Protein AF-A0A1H4AIK5-F1 (afdb_monomer)

Secondary structure (DSSP, 8-state):
----EESSPPPHHHHHHHHHHHHTS-TTS-TTS---EEEETHHHHHT-SS-HHHHHHHHHHHHHHHHT-EEE---S-TT--PPPEESEEEEEE-SS-TTEEEEEE-HHHHHHHHHHHHHHT-S-GGGG--

pLDDT: mean 78.73, std 14.34, range [37.0, 95.0]

Organism: Selenomonas ruminantium (NCBI:txid971)

Mean predicted aligned error: 7.87 Å

Solvent-accessible surface area (backbone atoms only — not comparable to full-atom values): 7814 Å² total; per-residue (Å²): 131,81,57,82,41,64,81,62,87,68,52,77,66,46,45,51,54,48,36,55,57,56,49,70,59,60,55,85,58,66,72,85,59,91,60,78,44,80,44,62,56,64,57,53,43,78,77,36,101,55,57,62,72,61,49,63,78,42,40,69,62,50,53,55,54,52,45,63,40,38,31,34,71,59,65,94,54,94,87,62,88,69,68,76,40,52,48,37,70,43,66,44,70,39,94,86,42,87,54,28,34,38,40,25,59,17,63,75,52,48,41,50,51,36,51,50,24,59,76,66,69,49,82,54,63,58,81,69,73,119

Structure (mmCIF, N/CA/C/O backbone):
data_AF-A0A1H4AIK5-F1
#
_entry.id   AF-A0A1H4AIK5-F1
#
loop_
_atom_site.group_PDB
_atom_site.id
_atom_site.type_symbol
_atom_site.label_atom_id
_atom_site.label_alt_id
_atom_site.label_comp_id
_atom_site.label_asym_id
_atom_site.label_entity_id
_atom_site.label_seq_id
_atom_site.pdbx_PDB_ins_code
_atom_site.Cartn_x
_atom_site.Cartn_y
_atom_site.Cartn_z
_atom_site.occupancy
_atom_site.B_iso_or_equiv
_atom_site.auth_seq_id
_atom_site.auth_comp_id
_atom_site.auth_asym_id
_atom_site.auth_atom_id
_atom_site.pdbx_PDB_model_num
ATOM 1 N N . MET A 1 1 ? 6.778 -12.955 -18.770 1.00 40.19 1 MET A N 1
ATOM 2 C CA . MET A 1 1 ? 6.195 -12.045 -17.767 1.00 40.19 1 MET A CA 1
ATOM 3 C C . MET A 1 1 ? 6.869 -12.359 -16.449 1.00 40.19 1 MET A C 1
ATOM 5 O O . MET A 1 1 ? 6.807 -13.506 -16.022 1.00 40.19 1 MET A O 1
ATOM 9 N N . GLU A 1 2 ? 7.589 -11.399 -15.875 1.00 50.62 2 GLU A N 1
ATOM 10 C CA . GLU A 1 2 ? 8.157 -11.536 -14.529 1.00 50.62 2 GLU A CA 1
ATOM 11 C C . GLU A 1 2 ? 6.981 -11.524 -13.541 1.00 50.62 2 GLU A C 1
ATOM 13 O O . GLU A 1 2 ? 6.296 -10.511 -13.411 1.00 50.62 2 GLU A O 1
ATOM 18 N N . ASN A 1 3 ? 6.678 -12.657 -12.907 1.00 57.72 3 ASN A N 1
ATOM 19 C CA . ASN A 1 3 ? 5.559 -12.743 -11.968 1.00 57.72 3 ASN A CA 1
ATOM 20 C C . ASN A 1 3 ? 6.028 -12.343 -10.562 1.00 57.72 3 ASN A C 1
ATOM 22 O O . ASN A 1 3 ? 7.020 -12.867 -10.060 1.00 57.72 3 ASN A O 1
ATOM 26 N N . LEU A 1 4 ? 5.296 -11.441 -9.906 1.00 63.44 4 LEU A N 1
ATOM 27 C CA . LEU A 1 4 ? 5.434 -11.174 -8.473 1.00 63.44 4 LEU A CA 1
ATOM 28 C C . LEU A 1 4 ? 4.913 -12.385 -7.686 1.00 63.44 4 LEU A C 1
ATOM 30 O O . LEU A 1 4 ? 3.747 -12.751 -7.830 1.00 63.44 4 LEU A O 1
ATOM 34 N N . GLN A 1 5 ? 5.747 -12.998 -6.842 1.00 69.94 5 GLN A N 1
ATOM 35 C CA . GLN A 1 5 ? 5.315 -14.082 -5.954 1.00 69.94 5 GLN A CA 1
ATOM 36 C C . GLN A 1 5 ? 5.284 -13.597 -4.502 1.00 69.94 5 GLN A C 1
ATOM 38 O O . GLN A 1 5 ? 6.310 -13.198 -3.952 1.00 69.94 5 GLN A O 1
ATOM 43 N N . PHE A 1 6 ? 4.116 -13.640 -3.861 1.00 76.69 6 PHE A N 1
ATOM 44 C CA . PHE A 1 6 ? 4.005 -13.366 -2.427 1.00 76.69 6 PHE A CA 1
ATOM 45 C C . PHE A 1 6 ? 4.594 -14.509 -1.598 1.00 76.69 6 PHE A C 1
ATOM 47 O O . PHE A 1 6 ? 4.390 -15.681 -1.904 1.00 76.69 6 PHE A O 1
ATOM 54 N N . GLU A 1 7 ? 5.282 -14.161 -0.510 1.00 79.25 7 GLU A N 1
ATOM 55 C CA . GLU A 1 7 ? 5.815 -15.133 0.464 1.00 79.25 7 GLU A CA 1
ATOM 56 C C . GLU A 1 7 ? 4.750 -15.625 1.455 1.00 79.25 7 GLU A C 1
ATOM 58 O O . GLU A 1 7 ? 4.989 -16.531 2.250 1.00 79.25 7 GLU A O 1
ATOM 63 N N . GLN A 1 8 ? 3.571 -15.007 1.437 1.00 80.81 8 GLN A N 1
ATOM 64 C CA . GLN A 1 8 ? 2.485 -15.277 2.367 1.00 80.81 8 GLN A CA 1
ATOM 65 C C . GLN A 1 8 ? 1.140 -15.231 1.647 1.00 80.81 8 GLN A C 1
ATOM 67 O O . GLN A 1 8 ? 0.935 -14.422 0.741 1.00 80.81 8 GLN A O 1
ATOM 72 N N . VAL A 1 9 ? 0.206 -16.075 2.086 1.00 82.06 9 VAL A N 1
ATOM 73 C CA . VAL A 1 9 ? -1.199 -15.962 1.689 1.00 82.06 9 VAL A CA 1
ATOM 74 C C . VAL A 1 9 ? -1.803 -14.804 2.472 1.00 82.06 9 VAL A C 1
ATOM 76 O O . VAL A 1 9 ? -1.793 -14.811 3.703 1.00 82.06 9 VAL A O 1
ATOM 79 N N . LEU A 1 10 ? -2.298 -13.799 1.755 1.00 82.31 10 LEU A N 1
ATOM 80 C CA . LEU A 1 10 ? -2.992 -12.668 2.360 1.00 82.31 10 LEU A CA 1
ATOM 81 C C . LEU A 1 10 ? -4.361 -13.126 2.861 1.00 82.31 10 LEU A C 1
ATOM 83 O O . LEU A 1 10 ? -5.097 -13.781 2.121 1.00 82.31 10 LEU A O 1
ATOM 87 N N . ASP A 1 11 ? -4.715 -12.767 4.094 1.00 81.75 11 ASP A N 1
ATOM 88 C CA . ASP A 1 11 ? -6.083 -12.959 4.578 1.00 81.75 11 ASP A CA 1
ATOM 89 C C . ASP A 1 11 ? -7.072 -12.044 3.816 1.00 81.75 11 ASP A C 1
ATOM 91 O O . ASP A 1 11 ? -6.646 -11.077 3.179 1.00 81.75 11 ASP A O 1
ATOM 95 N N . PRO A 1 12 ? -8.393 -12.304 3.855 1.00 82.12 12 PRO A N 1
ATOM 96 C CA . PRO A 1 12 ? -9.357 -11.531 3.069 1.00 82.12 12 PRO A CA 1
ATOM 97 C C . PRO A 1 12 ? -9.353 -10.019 3.345 1.00 82.12 12 PRO A C 1
ATOM 99 O O . PRO A 1 12 ? -9.627 -9.232 2.440 1.00 82.12 12 PRO A O 1
ATOM 102 N N . LEU A 1 13 ? -9.049 -9.589 4.575 1.00 80.50 13 LEU A N 1
ATOM 103 C CA . LEU A 1 13 ? -8.962 -8.164 4.909 1.00 80.50 13 LEU A CA 1
ATOM 104 C C . LEU A 1 13 ? -7.670 -7.560 4.355 1.00 80.50 13 LEU A C 1
ATOM 106 O O . LEU A 1 13 ? -7.703 -6.469 3.788 1.00 80.50 13 LEU A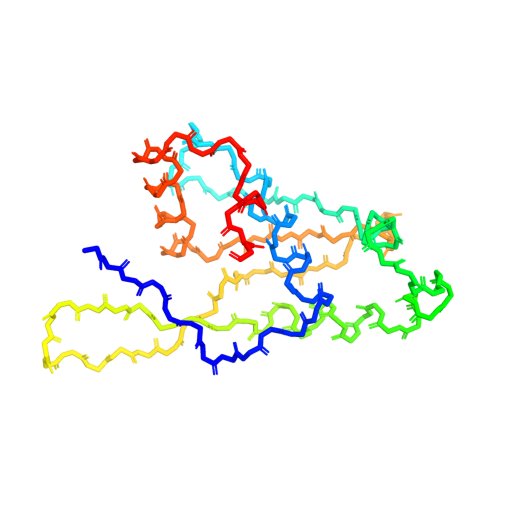 O 1
ATOM 110 N N . GLN A 1 14 ? -6.553 -8.284 4.447 1.00 83.06 14 GLN A N 1
ATOM 111 C CA . GLN A 1 14 ? -5.284 -7.887 3.833 1.00 83.06 14 GLN A CA 1
ATOM 112 C C . GLN A 1 14 ? -5.384 -7.799 2.310 1.00 83.06 14 GLN A C 1
ATOM 114 O O . GLN A 1 14 ? -4.846 -6.861 1.734 1.00 83.06 14 GLN A O 1
ATOM 119 N N . GLN A 1 15 ? -6.085 -8.729 1.655 1.00 82.88 15 GLN A N 1
ATOM 120 C CA . GLN A 1 15 ? -6.317 -8.691 0.207 1.00 82.88 15 GLN A CA 1
ATOM 121 C C . GLN A 1 15 ? -7.085 -7.432 -0.203 1.00 82.88 15 GLN A C 1
ATOM 123 O O . GLN A 1 15 ? -6.694 -6.758 -1.153 1.00 82.88 15 GLN A O 1
ATOM 128 N N . LYS A 1 16 ? -8.135 -7.074 0.547 1.00 84.00 16 LYS A N 1
ATOM 129 C CA . LYS A 1 16 ? -8.921 -5.855 0.299 1.00 84.00 16 LYS A CA 1
ATOM 130 C C . LYS A 1 16 ? -8.091 -4.595 0.506 1.00 84.00 16 LYS A C 1
ATOM 132 O O . LYS A 1 16 ? -8.051 -3.749 -0.379 1.00 84.00 16 LYS A O 1
ATOM 137 N N . LEU A 1 17 ? -7.380 -4.499 1.630 1.00 87.06 17 LEU A N 1
ATOM 138 C CA . LEU A 1 17 ? -6.452 -3.399 1.907 1.00 87.06 17 LEU A CA 1
ATOM 139 C C . LEU A 1 17 ? -5.394 -3.248 0.820 1.00 87.06 17 LEU A C 1
ATOM 141 O O . LEU A 1 17 ? -5.091 -2.139 0.389 1.00 87.06 17 LEU A O 1
ATOM 145 N N . TYR A 1 18 ? -4.852 -4.371 0.365 1.00 87.81 18 TYR A N 1
ATOM 146 C CA . TYR A 1 18 ? -3.858 -4.405 -0.691 1.00 87.81 18 TYR A CA 1
ATOM 147 C C . TYR A 1 18 ? -4.436 -3.922 -2.021 1.00 87.81 18 TYR A C 1
ATOM 149 O O . TYR A 1 18 ? -3.849 -3.044 -2.647 1.00 87.81 18 TYR A O 1
ATOM 157 N N . GLY A 1 19 ? -5.616 -4.409 -2.411 1.00 86.38 19 GLY A N 1
ATOM 158 C CA . GLY A 1 19 ? -6.326 -3.931 -3.598 1.00 86.38 19 GLY A CA 1
ATOM 159 C C . GLY A 1 19 ? -6.616 -2.430 -3.539 1.00 86.38 19 GLY A C 1
ATOM 160 O O . GLY A 1 19 ? -6.320 -1.707 -4.488 1.00 86.38 19 GLY A O 1
ATOM 161 N N . MET A 1 20 ? -7.096 -1.938 -2.393 1.00 87.69 20 MET A N 1
ATOM 162 C CA . MET A 1 20 ? -7.316 -0.509 -2.165 1.00 87.69 20 MET A CA 1
AT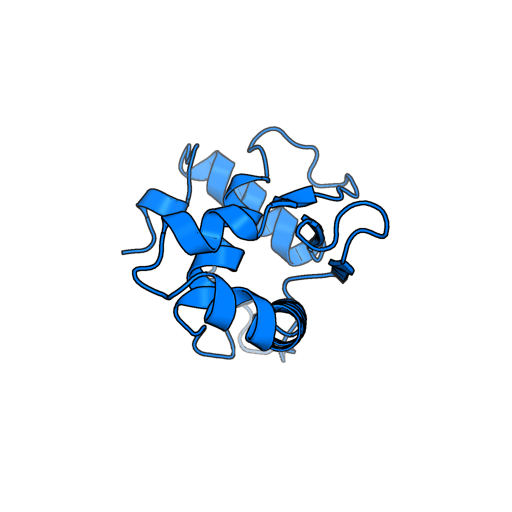OM 163 C C . MET A 1 20 ? -6.018 0.293 -2.295 1.00 87.69 20 MET A C 1
ATOM 165 O O . MET A 1 20 ? -5.994 1.297 -2.999 1.00 87.69 20 MET A O 1
ATOM 169 N N . ALA A 1 21 ? -4.921 -0.167 -1.691 1.00 90.44 21 ALA A N 1
ATOM 170 C CA . ALA A 1 21 ? -3.626 0.494 -1.804 1.00 90.44 21 ALA A CA 1
ATOM 171 C C . ALA A 1 21 ? -3.138 0.552 -3.260 1.00 90.44 21 ALA A C 1
ATOM 173 O O . ALA A 1 21 ? -2.657 1.590 -3.709 1.00 90.44 21 ALA A O 1
ATOM 174 N N . LEU A 1 22 ? -3.278 -0.544 -4.013 1.00 88.56 22 LEU A N 1
ATOM 175 C CA . LEU A 1 22 ? -2.911 -0.580 -5.428 1.00 88.56 22 LEU A CA 1
ATOM 176 C C . LEU A 1 22 ? -3.787 0.340 -6.284 1.00 88.56 22 LEU A C 1
ATOM 178 O O . LEU A 1 22 ? -3.297 0.896 -7.267 1.00 88.56 22 LEU A O 1
ATOM 182 N N . SER A 1 23 ? -5.067 0.503 -5.938 1.00 86.19 23 SER A N 1
ATOM 183 C CA . SER A 1 23 ? -5.982 1.406 -6.649 1.00 86.19 23 SER A CA 1
ATOM 184 C C . SER A 1 23 ? -5.560 2.874 -6.533 1.00 86.19 23 SER A C 1
ATOM 186 O O . SER A 1 23 ? -5.808 3.642 -7.453 1.00 86.19 23 SER A O 1
ATOM 188 N N . CYS A 1 24 ? -4.842 3.245 -5.467 1.00 88.19 24 CYS A N 1
ATOM 189 C CA . CYS A 1 24 ? -4.345 4.607 -5.277 1.00 88.19 24 CYS A CA 1
ATOM 190 C C . CYS A 1 24 ? -3.179 4.987 -6.202 1.00 88.19 24 CYS A C 1
ATOM 192 O O . CYS A 1 24 ? -2.914 6.174 -6.340 1.00 88.19 24 CYS A O 1
ATOM 194 N N . ILE A 1 25 ? -2.474 4.015 -6.795 1.00 89.25 25 ILE A N 1
ATOM 195 C CA . ILE A 1 25 ? -1.355 4.281 -7.711 1.00 89.25 25 ILE A CA 1
ATOM 196 C C . ILE A 1 25 ? -1.919 4.619 -9.091 1.00 89.25 25 ILE A C 1
ATOM 198 O O . ILE A 1 25 ? -2.392 3.724 -9.792 1.00 89.25 25 ILE A O 1
ATOM 202 N N . ASP A 1 26 ? -1.841 5.867 -9.519 1.00 87.94 26 ASP A N 1
ATOM 203 C CA . ASP A 1 26 ? -2.204 6.253 -10.880 1.00 87.94 26 ASP A CA 1
ATOM 204 C C . ASP A 1 26 ? -1.148 5.747 -11.887 1.00 87.94 26 ASP A C 1
ATOM 206 O O . ASP A 1 26 ? 0.054 5.702 -11.604 1.00 87.94 26 ASP A O 1
ATOM 210 N N . LYS A 1 27 ? -1.598 5.280 -13.061 1.00 85.69 27 LYS A N 1
ATOM 211 C CA . LYS A 1 27 ? -0.712 4.680 -14.071 1.00 85.69 27 LYS A CA 1
ATOM 212 C C . LYS A 1 27 ? 0.296 5.687 -14.627 1.00 85.69 27 LYS A C 1
ATOM 214 O O . LYS A 1 27 ? 1.371 5.267 -15.043 1.00 85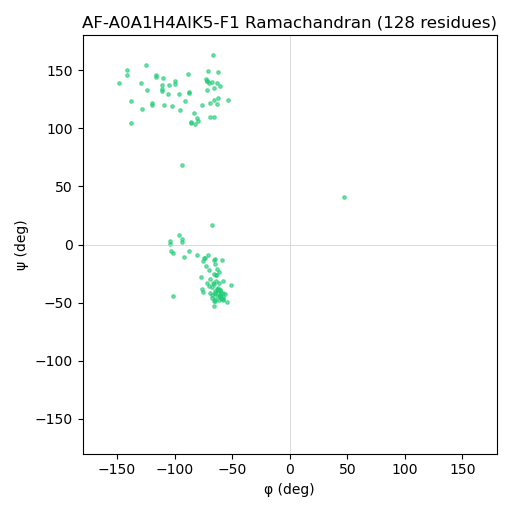.69 27 LYS A O 1
ATOM 219 N N . ASP A 1 28 ? -0.012 6.979 -14.607 1.00 87.81 28 ASP A N 1
ATOM 220 C CA . ASP A 1 28 ? 0.803 8.052 -15.172 1.00 87.81 28 ASP A CA 1
ATOM 221 C C . ASP A 1 28 ? 1.746 8.704 -14.153 1.00 87.81 28 ASP A C 1
ATOM 223 O O . ASP A 1 28 ? 2.508 9.609 -14.503 1.00 87.81 28 ASP A O 1
ATOM 227 N N . GLU A 1 29 ? 1.772 8.217 -12.910 1.00 90.19 29 GLU A N 1
ATOM 228 C CA . GLU A 1 29 ? 2.702 8.724 -11.907 1.00 90.19 29 GLU A CA 1
ATOM 229 C C . GLU A 1 29 ? 4.170 8.502 -12.302 1.00 90.19 29 GLU A C 1
ATOM 231 O O . GLU A 1 29 ? 4.551 7.502 -12.925 1.00 90.19 29 GLU A O 1
ATOM 236 N N . ASP A 1 30 ? 5.028 9.426 -11.864 1.00 90.44 30 ASP A N 1
ATOM 237 C CA . ASP A 1 30 ? 6.473 9.300 -12.020 1.00 90.44 30 ASP A CA 1
ATOM 238 C C . ASP A 1 30 ? 6.977 8.074 -11.227 1.00 90.44 30 ASP A C 1
ATOM 240 O O . ASP A 1 30 ? 6.781 8.011 -10.003 1.00 90.44 30 ASP A O 1
ATOM 244 N N . PRO A 1 31 ? 7.619 7.079 -11.875 1.00 87.12 31 PRO A N 1
ATOM 245 C CA . PRO A 1 31 ? 8.154 5.902 -11.195 1.00 87.12 31 PRO A CA 1
ATOM 246 C C . PRO A 1 31 ? 9.260 6.228 -10.184 1.00 87.12 31 PRO A C 1
ATOM 248 O O . PRO A 1 31 ? 9.480 5.433 -9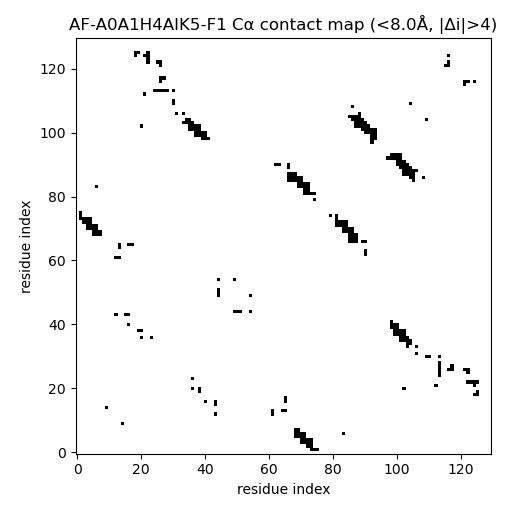.271 1.00 87.12 31 PRO A O 1
ATOM 251 N N . GLU A 1 32 ? 9.923 7.379 -10.310 1.00 88.00 32 GLU A N 1
ATOM 252 C CA . GLU A 1 32 ? 10.999 7.816 -9.416 1.00 88.00 32 GLU A CA 1
ATOM 253 C C . GLU A 1 32 ? 10.497 8.675 -8.242 1.00 88.00 32 GLU A C 1
ATOM 255 O O . GLU A 1 32 ? 11.233 8.908 -7.280 1.00 88.00 32 GLU A O 1
ATOM 260 N N . ALA A 1 33 ? 9.232 9.106 -8.26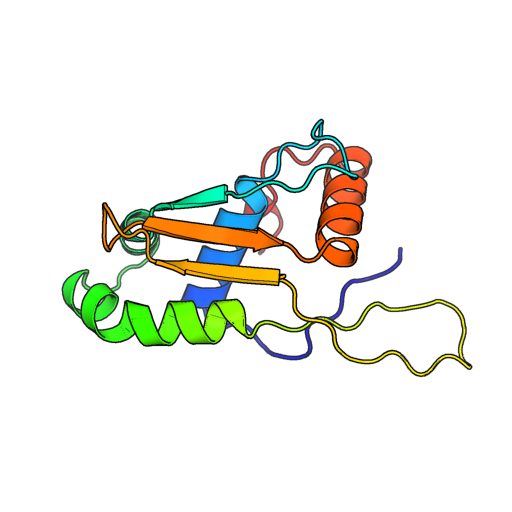8 1.00 89.00 33 ALA A N 1
ATOM 261 C CA . ALA A 1 33 ? 8.644 9.879 -7.182 1.00 89.00 33 ALA A CA 1
ATOM 262 C C . ALA A 1 33 ? 8.425 9.033 -5.917 1.00 89.00 33 ALA A C 1
ATOM 264 O O . ALA A 1 33 ? 7.939 7.898 -5.959 1.00 89.00 33 ALA A O 1
ATOM 265 N N . GLN A 1 34 ? 8.725 9.631 -4.762 1.00 87.94 34 GLN A N 1
ATOM 266 C CA . GLN A 1 34 ? 8.307 9.106 -3.465 1.00 87.94 34 GLN A CA 1
ATOM 267 C C . GLN A 1 34 ? 6.902 9.615 -3.161 1.00 87.94 34 GLN A C 1
ATOM 269 O O . GLN A 1 34 ? 6.718 10.783 -2.824 1.00 87.94 34 GLN A O 1
ATOM 274 N N . VAL A 1 35 ? 5.918 8.730 -3.297 1.00 92.06 35 VAL A N 1
ATOM 275 C CA . VAL A 1 35 ? 4.504 9.059 -3.110 1.00 92.06 35 VAL A CA 1
ATOM 276 C C . VAL A 1 35 ? 3.984 8.384 -1.847 1.00 92.06 35 VAL A C 1
ATOM 278 O O . VAL A 1 35 ? 4.245 7.204 -1.600 1.00 92.06 35 VAL A O 1
ATOM 281 N N . GLU A 1 36 ? 3.266 9.155 -1.038 1.00 94.31 36 GLU A N 1
ATOM 282 C CA . GLU A 1 36 ? 2.519 8.668 0.114 1.00 94.31 36 GLU A CA 1
ATOM 283 C C . GLU A 1 36 ? 1.030 8.666 -0.227 1.00 94.31 36 GLU A C 1
ATOM 285 O O . GLU A 1 36 ? 0.495 9.672 -0.693 1.00 94.31 36 GLU A O 1
ATOM 290 N N . TYR A 1 37 ? 0.365 7.539 0.008 1.00 93.19 37 TYR A N 1
ATOM 291 C CA . TYR A 1 37 ? -1.054 7.364 -0.288 1.00 93.19 37 TYR A CA 1
ATOM 292 C C . TYR A 1 37 ? -1.839 7.257 1.010 1.00 93.19 37 TYR A C 1
ATOM 294 O O . TYR A 1 37 ? -1.424 6.554 1.930 1.00 93.19 37 TYR A O 1
ATOM 302 N N . SER A 1 38 ? -2.986 7.930 1.072 1.00 92.94 38 SER A N 1
ATOM 303 C CA . SER A 1 38 ? -3.924 7.814 2.190 1.00 92.94 38 SER A CA 1
ATOM 304 C C . SER A 1 38 ? -5.015 6.805 1.850 1.00 92.94 38 SER A C 1
ATOM 306 O O . SER A 1 38 ? -5.655 6.914 0.805 1.00 92.94 38 SER A O 1
ATOM 308 N N . ILE A 1 39 ? -5.253 5.849 2.742 1.00 90.81 39 ILE A N 1
ATOM 309 C CA . ILE A 1 39 ? -6.279 4.818 2.589 1.00 90.81 39 ILE A CA 1
ATOM 310 C C . ILE A 1 39 ? -7.269 4.945 3.742 1.00 90.81 39 ILE A C 1
ATOM 312 O O . ILE A 1 39 ? -6.892 4.839 4.910 1.00 90.81 39 ILE A O 1
ATOM 316 N N . ASP A 1 40 ? -8.541 5.143 3.398 1.00 89.31 40 ASP A N 1
ATOM 317 C CA . ASP A 1 40 ? -9.645 5.126 4.357 1.00 89.31 40 ASP A CA 1
ATOM 318 C C . ASP A 1 40 ? -10.091 3.694 4.633 1.00 89.31 40 ASP A C 1
ATOM 320 O O . ASP A 1 40 ? -10.778 3.061 3.830 1.00 89.31 40 ASP A O 1
ATOM 324 N N . ILE A 1 41 ? -9.692 3.188 5.794 1.00 85.62 41 ILE A N 1
ATOM 325 C CA . ILE A 1 41 ? -9.947 1.812 6.211 1.00 85.62 41 ILE A CA 1
ATOM 326 C C . ILE A 1 41 ? -11.406 1.567 6.620 1.00 85.62 41 ILE A C 1
ATOM 328 O O . ILE A 1 41 ? -11.811 0.408 6.694 1.00 85.62 41 ILE A O 1
ATOM 332 N N . ARG A 1 42 ? -12.240 2.608 6.798 1.00 83.50 42 ARG A N 1
ATOM 333 C CA . ARG A 1 42 ? -13.700 2.429 6.974 1.00 83.50 42 ARG A CA 1
ATOM 334 C C . ARG A 1 42 ? -14.326 1.782 5.752 1.00 83.50 42 ARG A C 1
ATOM 336 O O . ARG A 1 42 ? -15.233 0.967 5.890 1.00 83.50 42 ARG A O 1
ATOM 343 N N . ARG A 1 43 ? -13.789 2.076 4.566 1.00 81.56 43 ARG A N 1
ATOM 344 C CA . ARG A 1 43 ? -14.285 1.510 3.307 1.00 81.56 43 ARG A CA 1
ATOM 345 C C . ARG A 1 43 ? -14.157 -0.012 3.273 1.00 81.56 43 ARG A C 1
ATOM 347 O O . ARG A 1 43 ? -14.942 -0.670 2.612 1.00 81.56 43 ARG A O 1
ATOM 354 N N . ILE A 1 44 ? -13.247 -0.611 4.046 1.00 77.56 44 ILE A N 1
ATOM 355 C CA . ILE A 1 44 ? -13.142 -2.077 4.163 1.00 77.56 44 ILE A CA 1
ATOM 356 C C . ILE A 1 44 ? -14.419 -2.678 4.756 1.00 77.56 44 ILE A C 1
ATOM 358 O O . ILE A 1 44 ? -14.838 -3.749 4.314 1.00 77.56 44 ILE A O 1
ATOM 362 N N . ALA A 1 45 ? -15.037 -1.992 5.726 1.00 68.81 45 ALA A N 1
ATOM 363 C CA . ALA A 1 45 ? -16.287 -2.429 6.337 1.00 68.81 45 ALA A CA 1
ATOM 364 C C . ALA A 1 45 ? -17.434 -2.451 5.314 1.00 68.81 45 ALA A C 1
ATOM 366 O O . ALA A 1 45 ? -18.287 -3.324 5.391 1.00 68.81 45 ALA A O 1
ATOM 367 N N . GLU A 1 46 ? -17.413 -1.567 4.312 1.00 68.69 46 GLU A N 1
ATOM 368 C CA . GLU A 1 46 ? -18.385 -1.564 3.207 1.00 68.69 46 GLU A CA 1
ATOM 369 C C . GLU A 1 46 ? -18.248 -2.813 2.324 1.00 68.69 46 GLU A C 1
ATOM 371 O O . GLU A 1 46 ? -19.236 -3.336 1.815 1.00 68.69 46 GLU A O 1
ATOM 376 N N . PHE A 1 47 ? -17.026 -3.332 2.175 1.00 63.34 47 PHE A N 1
ATOM 377 C CA . PHE A 1 47 ? -16.745 -4.524 1.372 1.00 63.34 47 PHE A CA 1
ATOM 378 C C . PHE A 1 47 ? -16.899 -5.832 2.146 1.00 63.34 47 PHE A C 1
ATOM 380 O O . PHE A 1 47 ? -16.692 -6.908 1.580 1.00 63.34 47 PHE A O 1
ATOM 387 N N . SER A 1 48 ? -17.154 -5.791 3.450 1.00 60.97 48 SER A N 1
ATOM 388 C CA . SER A 1 48 ? -17.160 -6.971 4.307 1.00 60.97 48 SER A CA 1
ATOM 389 C C . SER A 1 48 ? -18.493 -7.090 5.032 1.00 60.97 48 SER A C 1
ATOM 391 O O . SER A 1 48 ? -18.908 -6.147 5.685 1.00 60.97 48 SER A O 1
ATOM 393 N N . GLU A 1 49 ? -19.110 -8.272 5.051 1.00 61.50 49 GLU A N 1
ATOM 394 C CA . GLU A 1 49 ? -20.239 -8.573 5.957 1.00 61.50 49 GLU A CA 1
ATOM 395 C C . GLU A 1 49 ? -19.813 -8.609 7.446 1.00 61.50 49 GLU A C 1
ATOM 397 O O . GLU A 1 49 ? -20.487 -9.175 8.306 1.00 61.50 49 GLU A O 1
ATOM 402 N N . VAL A 1 50 ? -18.645 -8.048 7.767 1.00 58.38 50 VAL A N 1
ATOM 403 C CA . VAL A 1 50 ? -18.051 -8.039 9.095 1.00 58.38 50 VAL A CA 1
ATOM 404 C C . VAL A 1 50 ? -18.587 -6.829 9.848 1.00 58.38 50 VAL A C 1
ATOM 406 O O . VAL A 1 50 ? -18.578 -5.704 9.357 1.00 58.38 50 VAL A O 1
ATOM 409 N N . ASN A 1 51 ? -19.037 -7.067 11.078 1.00 62.12 51 ASN A N 1
ATOM 410 C CA . ASN A 1 51 ? -19.476 -6.024 11.996 1.00 62.12 51 ASN A CA 1
ATOM 411 C C . ASN A 1 51 ? -18.382 -4.949 12.159 1.00 62.12 51 ASN A C 1
ATOM 413 O O . ASN A 1 51 ? -17.261 -5.268 12.560 1.00 62.12 51 ASN A O 1
ATOM 417 N N . ALA A 1 52 ? -18.720 -3.682 11.897 1.00 61.84 52 ALA A N 1
ATOM 418 C CA . ALA A 1 52 ? -17.804 -2.542 11.988 1.00 61.84 52 ALA A CA 1
ATOM 419 C C . ALA A 1 52 ? -17.049 -2.462 13.334 1.00 61.84 52 ALA A C 1
ATOM 421 O O . ALA A 1 52 ? -15.859 -2.155 13.357 1.00 61.84 52 ALA A O 1
ATOM 422 N N . GLY A 1 53 ? -17.682 -2.847 14.448 1.00 63.78 53 GLY A N 1
ATOM 423 C CA . GLY A 1 53 ? -17.027 -2.872 15.762 1.00 63.78 53 GLY A CA 1
ATOM 424 C C . GLY A 1 53 ? -15.947 -3.955 15.900 1.00 63.78 53 GLY A C 1
ATOM 425 O O . GLY A 1 53 ? -14.967 -3.772 16.618 1.00 63.78 53 GLY A O 1
ATOM 426 N N . ALA A 1 54 ? -16.076 -5.077 15.185 1.00 64.69 54 ALA A N 1
ATOM 427 C CA . ALA A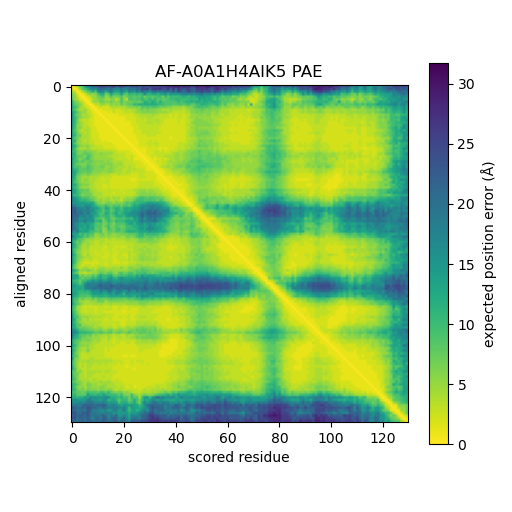 1 54 ? -15.041 -6.114 15.138 1.00 64.69 54 ALA A CA 1
ATOM 428 C C . ALA A 1 54 ? -13.869 -5.718 14.224 1.00 64.69 54 ALA A C 1
ATOM 430 O O . ALA A 1 54 ? -12.735 -6.155 14.444 1.00 64.69 54 ALA A O 1
ATOM 431 N N . VAL A 1 55 ? -14.141 -4.884 13.215 1.00 65.12 55 VAL A N 1
ATOM 432 C CA . VAL A 1 55 ? -13.139 -4.308 12.311 1.00 65.12 55 VAL A CA 1
ATOM 433 C C . VAL A 1 55 ? -12.245 -3.329 13.077 1.00 65.12 55 VAL A C 1
ATOM 435 O O . VAL A 1 55 ? -11.027 -3.466 13.014 1.00 65.12 55 VAL A O 1
ATOM 438 N N . GLU A 1 56 ? -12.819 -2.442 13.894 1.00 66.88 56 GLU A N 1
ATOM 439 C CA . GLU A 1 56 ? -12.074 -1.510 14.759 1.00 66.88 56 GLU A CA 1
ATOM 440 C C . GLU A 1 56 ? -11.133 -2.216 15.744 1.00 66.88 56 GLU A C 1
ATOM 442 O O . GLU A 1 56 ? -9.950 -1.885 15.819 1.00 66.88 56 GLU A O 1
ATOM 447 N N . GLN A 1 57 ? -11.621 -3.240 16.452 1.00 70.88 57 GLN A N 1
ATOM 448 C CA . GLN A 1 57 ? -10.825 -3.958 17.458 1.00 70.88 57 GLN A CA 1
ATOM 449 C C . GLN A 1 57 ? -9.637 -4.731 16.868 1.00 70.88 57 GLN A C 1
ATOM 451 O O . GLN A 1 57 ? -8.654 -4.983 17.564 1.00 70.88 57 GLN A O 1
ATOM 456 N N . ASN A 1 58 ? -9.711 -5.114 15.592 1.00 77.56 58 ASN A N 1
ATOM 457 C CA . ASN A 1 58 ? -8.653 -5.864 14.915 1.00 77.56 58 ASN A CA 1
ATOM 458 C C . ASN A 1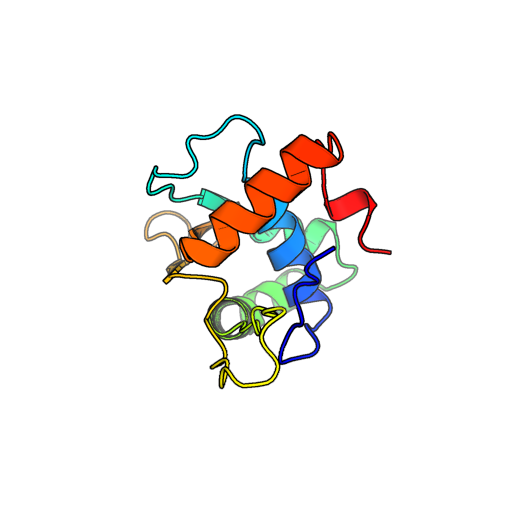 58 ? -7.803 -5.001 13.980 1.00 77.56 58 ASN A C 1
ATOM 460 O O . ASN A 1 58 ? -6.808 -5.490 13.443 1.00 77.56 58 ASN A O 1
ATOM 464 N N . MET A 1 59 ? -8.157 -3.730 13.795 1.00 78.06 59 MET A N 1
ATOM 465 C CA . MET A 1 59 ? -7.583 -2.900 12.747 1.00 78.06 59 MET A CA 1
ATOM 466 C C . MET A 1 59 ? -6.081 -2.692 12.913 1.00 78.06 59 MET A C 1
ATOM 468 O O . MET A 1 59 ? -5.329 -2.846 11.958 1.00 78.06 59 MET A O 1
ATOM 472 N N . GLU A 1 60 ? -5.614 -2.415 14.130 1.00 82.69 60 GLU A N 1
ATOM 473 C CA . GLU A 1 60 ? -4.184 -2.234 14.395 1.00 82.69 60 GLU A CA 1
ATOM 474 C C . GLU A 1 60 ? -3.380 -3.493 14.039 1.00 82.69 60 GLU A C 1
ATOM 476 O O . GLU A 1 60 ? -2.330 -3.423 13.397 1.00 82.69 60 GLU A O 1
ATOM 481 N N . LYS A 1 61 ? -3.913 -4.672 14.384 1.00 85.06 61 LYS A N 1
ATOM 482 C CA . LYS A 1 61 ? -3.302 -5.961 14.048 1.00 85.06 61 LYS A CA 1
ATOM 483 C C . LYS A 1 61 ? -3.282 -6.191 12.538 1.00 85.06 61 LYS A C 1
ATOM 485 O O . LYS A 1 61 ? -2.266 -6.650 12.016 1.00 85.06 6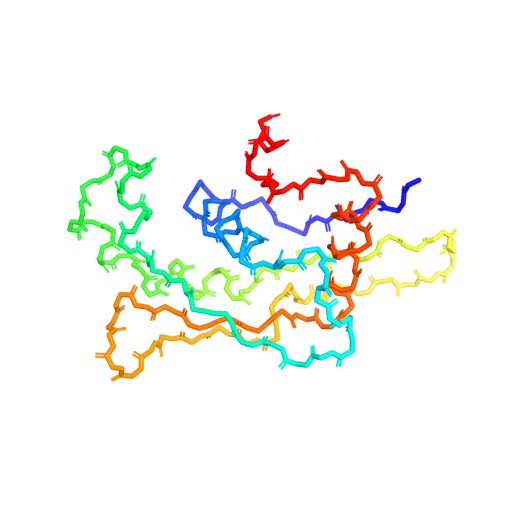1 LYS A O 1
ATOM 490 N N . VAL A 1 62 ? -4.376 -5.869 11.849 1.00 83.44 62 VAL A N 1
ATOM 491 C CA . VAL A 1 62 ? -4.495 -6.009 10.392 1.00 83.44 62 VAL A CA 1
ATOM 492 C C . VAL A 1 62 ? -3.530 -5.062 9.680 1.00 83.44 62 VAL A C 1
ATOM 494 O O . VAL A 1 62 ? -2.762 -5.520 8.842 1.00 83.44 62 VAL A O 1
ATOM 497 N N . VAL A 1 63 ? -3.483 -3.782 10.053 1.00 86.44 63 VAL A N 1
ATOM 498 C CA . VAL A 1 63 ? -2.572 -2.780 9.468 1.00 86.44 63 VAL A CA 1
ATOM 499 C C . VAL A 1 63 ? -1.109 -3.147 9.723 1.00 86.44 63 VAL A C 1
ATOM 501 O O . VAL A 1 63 ? -0.268 -3.047 8.829 1.00 86.44 63 VAL A O 1
ATOM 504 N N . LYS A 1 64 ? -0.790 -3.665 10.913 1.00 87.94 64 LYS A N 1
ATOM 505 C CA . LYS A 1 64 ? 0.552 -4.175 11.211 1.00 87.94 64 LYS A CA 1
ATOM 506 C C . LYS A 1 64 ? 0.909 -5.391 10.355 1.00 87.94 64 LYS A C 1
ATOM 508 O O . LYS A 1 64 ? 2.039 -5.491 9.883 1.00 87.94 64 LYS A O 1
ATOM 513 N N . ALA A 1 65 ? -0.015 -6.328 10.152 1.00 87.19 65 ALA A N 1
ATOM 514 C CA . ALA A 1 65 ? 0.216 -7.483 9.285 1.00 87.19 65 ALA A CA 1
ATOM 515 C C . ALA A 1 65 ? 0.338 -7.069 7.806 1.00 87.19 65 ALA A C 1
ATOM 517 O O . ALA A 1 65 ? 1.203 -7.574 7.093 1.00 87.19 65 ALA A O 1
ATOM 518 N N . PHE A 1 66 ? -0.449 -6.079 7.391 1.00 88.50 66 PHE A N 1
ATOM 519 C CA . PHE A 1 66 ? -0.419 -5.462 6.072 1.00 88.50 66 PHE A CA 1
ATOM 520 C C . PHE A 1 66 ? 0.935 -4.805 5.760 1.00 88.50 66 PHE A C 1
ATOM 522 O O . PHE A 1 66 ? 1.522 -5.063 4.711 1.00 88.50 66 PHE A O 1
ATOM 529 N N . GLY A 1 67 ? 1.514 -4.059 6.706 1.00 89.44 67 GLY A N 1
ATOM 530 C CA . GLY A 1 67 ? 2.868 -3.510 6.561 1.00 89.44 67 GLY A CA 1
ATOM 531 C C . GLY A 1 67 ? 3.979 -4.567 6.492 1.00 89.44 67 GLY A C 1
ATOM 532 O O . GLY A 1 67 ? 5.079 -4.273 6.034 1.00 89.44 67 GLY A O 1
ATOM 533 N N . ASN A 1 68 ? 3.701 -5.808 6.904 1.00 91.12 68 ASN A N 1
ATOM 534 C CA . ASN A 1 68 ? 4.656 -6.916 6.864 1.00 91.12 68 ASN A CA 1
ATOM 535 C C . ASN A 1 68 ? 4.557 -7.774 5.596 1.00 91.12 68 ASN A C 1
ATOM 537 O O . ASN A 1 68 ? 5.258 -8.782 5.505 1.00 91.12 68 ASN A O 1
ATOM 541 N N . ILE A 1 69 ? 3.721 -7.397 4.622 1.00 89.62 69 ILE A N 1
ATOM 542 C CA . ILE A 1 69 ? 3.599 -8.141 3.366 1.00 89.62 69 ILE A CA 1
ATOM 543 C C . ILE A 1 69 ? 4.932 -8.124 2.619 1.00 89.62 69 ILE A C 1
ATOM 545 O O . ILE A 1 69 ? 5.497 -7.064 2.338 1.00 89.62 69 ILE A O 1
ATOM 549 N N . LYS A 1 70 ? 5.415 -9.321 2.276 1.00 89.62 70 LYS A N 1
ATOM 550 C CA . LYS A 1 70 ? 6.632 -9.531 1.493 1.00 89.62 70 LYS A CA 1
ATOM 551 C C . LYS A 1 70 ? 6.329 -10.189 0.160 1.00 89.62 70 LYS A C 1
ATOM 553 O O . LYS A 1 70 ? 5.474 -11.070 0.060 1.00 89.62 70 LYS A O 1
ATOM 558 N N . PHE A 1 71 ? 7.105 -9.802 -0.838 1.00 84.06 71 PHE A N 1
ATOM 559 C CA . PHE A 1 71 ? 7.142 -10.442 -2.140 1.00 84.06 71 PHE A CA 1
ATOM 560 C C . PHE A 1 71 ? 8.572 -10.864 -2.468 1.00 84.06 71 PHE A C 1
ATOM 562 O O . PHE A 1 71 ? 9.546 -10.276 -1.987 1.00 84.06 71 PHE A O 1
ATOM 569 N N . ARG A 1 72 ? 8.699 -11.884 -3.308 1.00 82.31 72 ARG A N 1
ATOM 570 C CA . ARG A 1 72 ? 9.956 -12.266 -3.931 1.00 82.31 72 ARG A CA 1
ATOM 571 C C . ARG A 1 72 ? 9.954 -11.752 -5.367 1.00 82.31 72 ARG A C 1
ATOM 573 O O . ARG A 1 72 ? 9.081 -12.151 -6.141 1.00 82.31 72 ARG A O 1
ATOM 580 N N . PRO A 1 73 ? 10.899 -10.876 -5.746 1.00 73.44 73 PRO A N 1
ATOM 581 C CA . PRO A 1 73 ? 11.099 -10.569 -7.151 1.00 73.44 73 PRO A CA 1
ATOM 582 C C . PRO A 1 73 ? 11.613 -11.833 -7.848 1.00 73.44 73 PRO A C 1
ATOM 584 O O . PRO A 1 73 ? 12.616 -12.404 -7.421 1.00 73.44 73 PRO A O 1
ATOM 587 N N . VAL A 1 74 ? 10.932 -12.283 -8.899 1.00 66.88 74 VAL A N 1
ATOM 588 C CA . VAL A 1 74 ? 11.424 -13.372 -9.751 1.00 66.88 74 VAL A CA 1
ATOM 589 C C . VAL A 1 74 ? 12.387 -12.758 -10.764 1.00 66.88 74 VAL A C 1
ATOM 591 O O . VAL A 1 74 ? 11.970 -11.949 -11.586 1.00 66.88 74 VAL A O 1
ATOM 594 N N . MET A 1 75 ? 13.677 -13.093 -10.670 1.00 65.25 75 MET A N 1
ATOM 595 C CA . MET A 1 75 ? 14.681 -12.732 -11.678 1.00 65.25 75 MET A CA 1
ATOM 596 C C . MET A 1 75 ? 14.943 -13.936 -12.590 1.00 65.25 75 MET A C 1
ATOM 598 O O . MET A 1 75 ? 15.041 -15.059 -12.100 1.00 65.25 75 MET A O 1
ATOM 602 N N . ASP A 1 76 ? 15.106 -13.701 -13.895 1.00 59.59 76 ASP A N 1
ATOM 603 C CA . ASP A 1 76 ? 15.379 -14.750 -14.898 1.00 59.59 76 ASP A CA 1
ATOM 604 C C . ASP A 1 76 ? 16.749 -15.446 -14.719 1.00 59.59 76 ASP A C 1
ATOM 606 O O . ASP A 1 76 ? 17.001 -16.510 -15.290 1.00 59.59 76 ASP A O 1
ATOM 610 N N . ASP A 1 77 ? 17.637 -14.878 -13.897 1.00 65.12 77 ASP A N 1
ATOM 611 C CA . ASP A 1 77 ? 18.950 -15.445 -13.585 1.00 65.12 77 ASP A CA 1
ATOM 612 C C . ASP A 1 77 ? 18.835 -16.565 -12.539 1.00 65.12 77 ASP A C 1
ATOM 614 O O . ASP A 1 77 ? 18.690 -16.308 -11.341 1.00 65.12 77 ASP A O 1
ATOM 618 N N . LYS A 1 78 ? 18.981 -17.818 -12.987 1.00 58.09 78 LYS A N 1
ATOM 619 C CA . LYS A 1 78 ? 18.944 -19.029 -12.139 1.00 58.09 78 LYS A CA 1
ATOM 620 C C . LYS A 1 78 ? 19.997 -19.058 -11.020 1.00 58.09 78 LYS A C 1
ATOM 622 O O . LYS A 1 78 ? 19.857 -19.853 -10.095 1.00 58.09 78 LYS A O 1
ATOM 627 N N . ASP A 1 79 ? 20.996 -18.177 -11.075 1.00 59.28 79 ASP A N 1
ATOM 628 C CA . ASP A 1 79 ? 22.111 -18.112 -10.124 1.00 59.28 79 ASP A CA 1
ATOM 629 C C . ASP A 1 79 ? 22.007 -16.961 -9.103 1.00 59.28 79 ASP A C 1
ATOM 631 O O . ASP A 1 79 ? 22.880 -16.810 -8.244 1.00 59.28 79 ASP A O 1
ATOM 635 N N . LYS A 1 80 ? 20.947 -16.137 -9.143 1.00 64.06 80 LYS A N 1
ATOM 636 C CA . LYS A 1 80 ? 20.760 -15.045 -8.173 1.00 64.06 80 LYS A CA 1
ATOM 637 C C . LYS A 1 80 ? 19.855 -15.472 -7.021 1.00 64.06 80 LYS A C 1
ATOM 639 O O . LYS A 1 80 ? 18.662 -15.705 -7.191 1.00 64.06 80 LYS A O 1
ATOM 644 N N . ILE A 1 81 ? 20.415 -15.500 -5.810 1.00 61.03 81 ILE A N 1
ATOM 645 C CA . ILE A 1 81 ? 19.629 -15.615 -4.577 1.00 61.03 81 ILE A CA 1
ATOM 646 C C . ILE A 1 81 ? 18.796 -14.339 -4.427 1.00 61.03 81 ILE A C 1
ATOM 648 O O . ILE A 1 81 ? 19.325 -13.262 -4.152 1.00 61.03 81 ILE A O 1
ATOM 652 N N . THR A 1 82 ? 17.483 -14.457 -4.599 1.00 69.62 82 THR A N 1
ATOM 653 C CA . THR A 1 82 ? 16.537 -13.363 -4.362 1.00 69.62 82 THR A CA 1
ATOM 654 C C . THR A 1 82 ? 16.050 -13.418 -2.918 1.00 69.62 82 THR A C 1
ATOM 656 O O . THR A 1 82 ? 15.499 -14.434 -2.483 1.00 69.62 82 THR A O 1
ATOM 659 N N . PHE A 1 83 ? 16.226 -12.325 -2.179 1.00 77.06 83 PHE A N 1
ATOM 660 C CA . PHE A 1 83 ? 15.685 -12.186 -0.830 1.00 77.06 83 PHE A CA 1
ATOM 661 C C . PHE A 1 83 ? 14.268 -11.609 -0.877 1.00 77.06 83 PHE A C 1
ATOM 663 O O . PHE A 1 83 ? 13.975 -10.796 -1.757 1.00 77.06 83 PHE A O 1
ATOM 670 N N . PRO A 1 84 ? 13.389 -12.002 0.057 1.00 82.00 84 PRO A N 1
ATOM 671 C CA . PRO A 1 84 ? 12.064 -11.416 0.149 1.00 82.00 84 PRO A CA 1
ATOM 672 C C . PRO A 1 84 ? 12.163 -9.938 0.538 1.00 82.00 84 PRO A C 1
ATOM 674 O O . PRO A 1 84 ? 12.894 -9.570 1.461 1.00 82.00 84 PRO A O 1
ATOM 677 N N . VAL A 1 85 ? 11.404 -9.099 -0.160 1.00 87.06 85 VAL A N 1
ATOM 678 C CA . VAL A 1 85 ? 11.364 -7.645 0.025 1.00 87.06 85 VAL A CA 1
ATOM 679 C C . VAL A 1 85 ? 9.969 -7.251 0.491 1.00 87.06 85 VAL A C 1
ATOM 681 O O . VAL A 1 85 ? 8.977 -7.846 0.074 1.00 87.06 85 VAL A O 1
ATOM 684 N N . TYR A 1 86 ? 9.873 -6.258 1.370 1.00 91.06 86 TYR A N 1
ATOM 685 C CA . TYR A 1 86 ? 8.578 -5.720 1.777 1.00 91.06 86 TYR A CA 1
ATOM 686 C C . TYR A 1 86 ? 7.899 -4.995 0.611 1.00 91.06 86 TYR A C 1
ATOM 688 O O . TYR A 1 86 ? 8.549 -4.265 -0.137 1.00 91.06 86 TYR A O 1
ATOM 696 N N . VAL A 1 87 ? 6.585 -5.172 0.484 1.00 91.31 87 VAL A N 1
ATOM 697 C CA . VAL A 1 87 ? 5.745 -4.426 -0.467 1.00 91.31 87 VAL A CA 1
ATOM 698 C C . VAL A 1 87 ? 5.716 -2.944 -0.111 1.00 91.31 87 VAL A C 1
ATOM 700 O O . VAL A 1 87 ? 5.786 -2.089 -0.992 1.00 91.31 87 VAL A O 1
ATOM 703 N N . PHE A 1 88 ? 5.652 -2.641 1.184 1.00 93.56 88 PHE A N 1
ATOM 704 C CA . PHE A 1 88 ? 5.618 -1.284 1.707 1.00 93.56 88 PHE A CA 1
ATOM 705 C C . PHE A 1 88 ? 6.969 -0.915 2.311 1.00 93.56 88 PHE A C 1
ATOM 707 O O . PHE A 1 88 ? 7.592 -1.705 3.017 1.00 93.56 88 PHE A O 1
ATOM 714 N N . GLN A 1 89 ? 7.420 0.301 2.029 1.00 93.62 89 GLN A N 1
ATOM 715 C CA . GLN A 1 89 ? 8.505 0.940 2.759 1.00 93.62 89 GLN A CA 1
ATOM 716 C C . GLN A 1 89 ? 8.012 1.451 4.118 1.00 93.62 89 GLN A C 1
ATOM 718 O O . GLN A 1 89 ? 8.743 1.371 5.101 1.00 93.62 89 GLN A O 1
ATOM 723 N N . GLU A 1 90 ? 6.788 1.979 4.169 1.00 94.06 90 GLU A N 1
ATOM 724 C CA . GLU A 1 90 ? 6.192 2.549 5.376 1.00 94.06 90 GLU A CA 1
ATOM 725 C C . GLU A 1 90 ? 4.675 2.336 5.370 1.00 94.06 90 GLU A C 1
ATOM 727 O O . GLU A 1 90 ? 4.029 2.477 4.331 1.00 94.06 90 GLU A O 1
ATOM 732 N N . VAL A 1 91 ? 4.120 1.992 6.533 1.00 93.75 91 VAL A N 1
ATOM 733 C CA . VAL A 1 91 ? 2.678 1.954 6.802 1.00 93.75 91 VAL A CA 1
ATOM 734 C C . VAL A 1 91 ? 2.464 2.546 8.189 1.00 93.75 91 VAL A C 1
ATOM 736 O O . VAL A 1 91 ? 3.048 2.057 9.159 1.00 93.75 91 VAL A O 1
ATOM 739 N N . ALA A 1 92 ? 1.641 3.583 8.291 1.00 92.19 92 ALA A N 1
ATOM 740 C CA . ALA A 1 92 ? 1.364 4.260 9.551 1.00 92.19 92 ALA A CA 1
ATOM 741 C C . ALA A 1 92 ? -0.109 4.657 9.647 1.00 92.19 92 ALA A C 1
ATOM 743 O O . ALA A 1 92 ? -0.755 4.938 8.643 1.00 92.19 92 ALA A O 1
ATOM 744 N N . PHE A 1 93 ? -0.645 4.713 10.864 1.00 90.31 93 PHE A N 1
ATOM 745 C CA . PHE A 1 93 ? -1.920 5.385 11.094 1.00 90.31 93 PHE A CA 1
ATOM 746 C C . PHE A 1 93 ? -1.734 6.900 11.001 1.00 90.31 93 PHE A C 1
ATOM 748 O O . PHE A 1 93 ? -0.732 7.450 11.470 1.00 90.31 93 PHE A O 1
ATOM 755 N N . SER A 1 94 ? -2.721 7.581 10.429 1.00 88.44 94 SER A N 1
ATOM 756 C CA . SER A 1 94 ? -2.784 9.035 10.449 1.00 88.44 94 SER A CA 1
ATOM 757 C C . SER A 1 94 ? -2.919 9.530 11.888 1.00 88.44 94 SER A C 1
ATOM 759 O O . SER A 1 94 ? -3.665 8.988 12.701 1.00 88.44 94 SER A O 1
ATOM 761 N N . LYS A 1 95 ? -2.200 10.611 12.202 1.00 83.94 95 LYS A N 1
ATOM 762 C CA . LYS A 1 95 ? -2.297 11.289 13.505 1.00 83.94 95 LYS A CA 1
ATOM 763 C C . LYS A 1 95 ? -3.579 12.117 13.649 1.00 83.94 95 LYS A C 1
ATOM 765 O O . LYS A 1 95 ? -3.851 12.605 14.740 1.00 83.94 95 LYS A O 1
ATOM 770 N N . ILE A 1 96 ? -4.308 12.326 12.550 1.00 87.50 96 ILE A N 1
ATOM 771 C CA . ILE A 1 96 ? -5.490 13.194 12.481 1.00 87.50 96 ILE A CA 1
ATOM 772 C C . ILE A 1 96 ? -6.776 12.362 12.517 1.00 87.50 96 ILE A C 1
ATOM 774 O O . ILE A 1 96 ? -7.702 12.714 13.240 1.00 87.50 96 ILE A O 1
ATOM 778 N N . ASP A 1 97 ? -6.824 11.262 11.762 1.00 87.00 97 ASP A N 1
ATOM 779 C CA . ASP A 1 97 ? -7.976 10.358 11.698 1.00 87.00 97 ASP A CA 1
ATOM 780 C C . ASP A 1 97 ? -7.496 8.913 11.941 1.00 87.00 97 ASP A C 1
ATOM 782 O O . ASP A 1 97 ? -6.726 8.398 11.128 1.00 87.00 97 ASP A O 1
ATOM 786 N N . PRO A 1 98 ? -7.929 8.234 13.023 1.00 83.38 98 PRO A N 1
ATOM 787 C CA . PRO A 1 98 ? -7.525 6.852 13.303 1.00 83.38 98 PRO A CA 1
ATOM 788 C C . PRO A 1 98 ? -8.027 5.848 12.252 1.00 83.38 98 PRO A C 1
ATOM 790 O O . PRO A 1 98 ? -7.561 4.711 12.221 1.00 83.38 98 PRO A O 1
ATOM 793 N N . TYR A 1 99 ? -8.949 6.264 11.381 1.00 86.50 99 TYR A N 1
ATOM 794 C CA . TYR A 1 99 ? -9.462 5.486 10.259 1.00 86.50 99 TYR A CA 1
ATOM 795 C C . TYR A 1 99 ? -8.760 5.781 8.929 1.00 86.50 99 TYR A C 1
ATOM 797 O O . TYR A 1 99 ? -9.192 5.310 7.876 1.00 86.50 99 TYR A O 1
ATOM 805 N N . LEU A 1 100 ? -7.680 6.557 8.951 1.00 91.00 100 LEU A N 1
ATOM 806 C CA . LEU A 1 100 ? -6.803 6.730 7.804 1.00 91.00 100 LEU A CA 1
ATOM 807 C C . LEU A 1 100 ? -5.464 6.069 8.098 1.00 91.00 100 LEU A C 1
ATOM 809 O O . LEU A 1 100 ? -4.858 6.305 9.142 1.00 91.00 100 LEU A O 1
ATOM 813 N N . ILE A 1 101 ? -4.977 5.282 7.146 1.00 92.69 101 ILE A N 1
ATOM 814 C CA . ILE A 1 101 ? -3.579 4.852 7.120 1.00 92.69 101 ILE A CA 1
ATOM 815 C C . ILE A 1 101 ? -2.864 5.543 5.968 1.00 92.69 101 ILE A C 1
ATOM 817 O O . ILE A 1 101 ? -3.441 5.739 4.900 1.00 92.69 101 ILE A O 1
ATOM 821 N N . THR A 1 102 ? -1.606 5.900 6.179 1.00 94.00 102 THR A N 1
ATOM 822 C CA . THR A 1 102 ? -0.703 6.317 5.116 1.00 94.00 102 THR A CA 1
ATOM 823 C C . THR A 1 102 ? 0.196 5.152 4.737 1.00 94.00 102 THR A C 1
ATOM 825 O O . THR A 1 102 ? 0.663 4.395 5.595 1.00 94.00 102 THR A O 1
ATOM 828 N N . VAL A 1 103 ? 0.415 4.976 3.437 1.00 94.88 103 VAL A N 1
ATOM 829 C CA . VAL A 1 103 ? 1.287 3.930 2.902 1.00 94.88 103 VAL A CA 1
ATOM 830 C C . VAL A 1 103 ? 2.290 4.527 1.930 1.00 94.88 103 VAL A C 1
ATOM 832 O O . VAL A 1 103 ? 1.950 5.355 1.085 1.00 94.88 103 VAL A O 1
ATOM 835 N N . ARG A 1 104 ? 3.532 4.059 2.016 1.00 95.00 104 ARG A N 1
ATOM 836 C CA . ARG A 1 104 ? 4.567 4.287 1.010 1.00 95.00 104 ARG A CA 1
ATOM 837 C C . ARG A 1 104 ? 5.012 2.936 0.489 1.00 95.00 104 ARG A C 1
ATOM 839 O O . ARG A 1 104 ? 5.490 2.100 1.256 1.00 95.00 104 ARG A O 1
ATOM 846 N N . PHE A 1 105 ? 4.854 2.707 -0.807 1.00 92.81 105 PHE A N 1
ATOM 847 C CA . PHE A 1 105 ? 5.303 1.466 -1.430 1.00 92.81 105 PHE A CA 1
ATOM 848 C C . PHE A 1 105 ? 6.827 1.404 -1.492 1.00 92.81 105 PHE A C 1
ATOM 850 O O . PHE A 1 105 ? 7.507 2.418 -1.640 1.00 92.81 105 PHE A O 1
ATOM 857 N N . ASN A 1 106 ? 7.369 0.192 -1.418 1.00 92.31 106 ASN A N 1
ATOM 858 C CA . ASN A 1 106 ? 8.756 -0.043 -1.770 1.00 92.31 106 ASN A CA 1
ATOM 859 C C . ASN A 1 106 ? 8.980 0.347 -3.238 1.00 92.31 106 ASN A C 1
ATOM 861 O O . ASN A 1 106 ? 8.177 0.011 -4.109 1.00 92.31 106 ASN A O 1
ATOM 865 N N . TYR A 1 107 ? 10.088 1.031 -3.512 1.00 89.81 107 TYR A N 1
ATOM 866 C CA . TYR A 1 107 ? 10.404 1.545 -4.844 1.00 89.81 107 TYR A CA 1
ATOM 867 C C . TYR A 1 107 ? 10.372 0.465 -5.939 1.00 89.81 107 TYR A C 1
ATOM 869 O O . TYR A 1 107 ? 9.708 0.638 -6.962 1.00 89.81 107 TYR A O 1
ATOM 877 N N . ALA A 1 108 ? 11.045 -0.672 -5.716 1.00 85.75 108 ALA A N 1
ATOM 878 C CA . ALA A 1 108 ? 11.125 -1.743 -6.709 1.00 85.75 108 ALA A CA 1
ATOM 879 C C . ALA A 1 108 ? 9.740 -2.333 -7.000 1.00 85.75 108 ALA A C 1
ATOM 881 O O . ALA A 1 108 ? 9.401 -2.605 -8.150 1.00 85.75 108 ALA A O 1
ATOM 882 N N . PHE A 1 109 ? 8.929 -2.463 -5.952 1.00 87.81 109 PHE A N 1
ATOM 883 C CA . PHE A 1 109 ? 7.560 -2.935 -6.051 1.00 87.81 109 PHE A CA 1
ATOM 884 C C . PHE A 1 109 ? 6.670 -1.956 -6.837 1.00 87.81 109 PHE A C 1
ATOM 886 O O . PHE A 1 109 ? 6.051 -2.341 -7.828 1.00 87.81 109 PHE A O 1
ATOM 893 N N . ARG A 1 110 ? 6.655 -0.670 -6.456 1.00 89.25 110 ARG A N 1
ATOM 894 C CA . ARG A 1 110 ? 5.840 0.366 -7.116 1.00 89.25 110 ARG A CA 1
ATOM 895 C C . ARG A 1 110 ? 6.162 0.481 -8.602 1.00 89.25 110 ARG A C 1
ATOM 897 O O . ARG A 1 110 ? 5.253 0.572 -9.421 1.00 89.25 110 ARG A O 1
ATOM 904 N N . LYS A 1 111 ? 7.446 0.424 -8.963 1.00 87.56 111 LYS A N 1
ATOM 905 C CA . LYS A 1 111 ? 7.894 0.480 -10.360 1.00 87.56 111 LYS A CA 1
ATOM 906 C C . LYS A 1 111 ? 7.341 -0.677 -11.195 1.00 87.56 111 LYS A C 1
ATOM 908 O O . LYS A 1 111 ? 6.946 -0.462 -12.339 1.00 87.56 111 LYS A O 1
ATOM 913 N N . GLN A 1 112 ? 7.271 -1.882 -10.626 1.00 83.31 112 GLN A N 1
ATOM 914 C CA . GLN A 1 112 ? 6.649 -3.028 -11.293 1.00 83.31 112 GLN A CA 1
ATOM 915 C C . GLN A 1 112 ? 5.137 -2.846 -11.443 1.00 83.31 112 GLN A C 1
ATOM 917 O O . GLN A 1 112 ? 4.617 -3.066 -12.534 1.00 83.31 112 GLN A O 1
ATOM 922 N N . VAL A 1 113 ? 4.444 -2.366 -10.405 1.00 86.31 113 VAL A N 1
ATOM 923 C CA . VAL A 1 113 ? 3.002 -2.076 -10.484 1.00 86.31 113 VAL A CA 1
ATOM 924 C C . VAL A 1 113 ? 2.697 -1.030 -11.557 1.00 86.31 113 VAL A C 1
ATOM 926 O O . VAL A 1 113 ? 1.806 -1.248 -12.371 1.00 86.31 113 VAL A O 1
ATOM 929 N N . LEU A 1 114 ? 3.453 0.070 -11.616 1.00 88.75 114 LEU A N 1
ATOM 930 C CA . LEU A 1 114 ? 3.294 1.097 -12.653 1.00 88.75 114 LEU A CA 1
ATOM 931 C C . LEU A 1 114 ? 3.519 0.532 -14.057 1.00 88.75 114 LEU A C 1
ATOM 933 O O . LEU A 1 114 ? 2.738 0.811 -14.965 1.00 88.75 114 LEU A O 1
ATOM 937 N N . LYS A 1 115 ? 4.557 -0.297 -14.236 1.00 85.56 115 LYS A N 1
ATOM 938 C CA . LYS A 1 115 ? 4.808 -0.988 -15.508 1.00 85.56 115 LYS A CA 1
ATOM 939 C C . LYS A 1 115 ? 3.610 -1.857 -15.902 1.00 85.56 115 LYS A C 1
ATOM 941 O O . LYS A 1 115 ? 3.149 -1.743 -17.031 1.00 85.56 115 LYS A O 1
ATOM 946 N N . MET A 1 116 ? 3.076 -2.653 -14.972 1.00 82.69 116 MET A N 1
ATOM 947 C CA . MET A 1 116 ? 1.888 -3.481 -15.209 1.00 82.69 116 MET A CA 1
ATOM 948 C C . MET A 1 116 ? 0.660 -2.630 -15.559 1.00 82.69 116 MET A C 1
ATOM 950 O O . MET A 1 116 ? 0.000 -2.905 -16.554 1.00 82.69 116 MET A O 1
ATOM 954 N N . LYS A 1 117 ? 0.365 -1.569 -14.798 1.00 84.94 117 LYS A N 1
ATOM 955 C CA . LYS A 1 117 ? -0.791 -0.701 -15.075 1.00 84.94 117 LYS A CA 1
ATOM 956 C C . LYS A 1 117 ? -0.712 -0.041 -16.453 1.00 84.94 117 LYS A C 1
ATOM 958 O O . LYS A 1 117 ? -1.730 0.030 -17.132 1.00 84.94 117 LYS A O 1
ATOM 963 N N . LYS A 1 118 ? 0.482 0.383 -16.886 1.00 84.62 118 LYS A N 1
ATOM 964 C CA . LYS A 1 118 ? 0.706 0.925 -18.237 1.00 84.62 118 LYS A CA 1
ATOM 965 C C . LYS A 1 118 ? 0.580 -0.137 -19.330 1.00 84.62 118 LYS A C 1
ATOM 967 O O . LYS A 1 118 ? 0.027 0.149 -20.383 1.00 84.62 118 LYS A O 1
ATOM 972 N N . GLU A 1 119 ? 1.109 -1.338 -19.102 1.00 81.50 119 GLU A N 1
ATOM 973 C CA . GLU A 1 119 ? 1.126 -2.420 -20.098 1.00 81.50 119 GLU A CA 1
ATOM 974 C C . GLU A 1 119 ? -0.268 -3.005 -20.357 1.00 81.50 119 GLU A C 1
ATOM 976 O O . GLU A 1 119 ? -0.591 -3.335 -21.495 1.00 81.50 119 GLU A O 1
ATOM 981 N N . TYR A 1 120 ? -1.101 -3.096 -19.319 1.00 74.19 120 TYR A N 1
ATOM 982 C CA . TYR A 1 120 ? -2.434 -3.697 -19.403 1.00 74.19 120 TYR A CA 1
ATOM 983 C C . TYR A 1 120 ? -3.583 -2.678 -19.418 1.00 74.19 120 TYR A C 1
ATOM 985 O O . TYR A 1 120 ? -4.738 -3.091 -19.401 1.00 74.19 120 TYR A O 1
ATOM 993 N N . ASP A 1 121 ? -3.277 -1.376 -19.424 1.00 68.25 121 ASP A N 1
ATOM 994 C CA . ASP A 1 121 ? -4.250 -0.275 -19.331 1.00 68.25 121 ASP A CA 1
ATOM 995 C C . ASP A 1 121 ? -5.285 -0.468 -18.203 1.00 68.25 121 ASP A C 1
ATOM 997 O O . ASP A 1 121 ? -6.485 -0.248 -18.357 1.00 68.25 121 ASP A O 1
ATOM 1001 N N . ILE A 1 122 ? -4.817 -0.946 -17.045 1.00 63.97 122 ILE A N 1
ATOM 1002 C CA . ILE A 1 122 ? -5.678 -1.270 -15.903 1.00 63.97 122 ILE A CA 1
ATOM 1003 C C . ILE A 1 122 ? -5.903 -0.002 -15.077 1.00 63.97 122 ILE A C 1
ATOM 1005 O O . ILE A 1 122 ? -5.022 0.420 -14.322 1.00 63.97 122 ILE A O 1
ATOM 1009 N N . GLU A 1 123 ? -7.100 0.577 -15.185 1.00 56.47 123 GLU A N 1
ATOM 1010 C CA . GLU A 1 123 ? -7.533 1.697 -14.336 1.00 56.47 123 GLU A CA 1
ATOM 1011 C C . GLU A 1 123 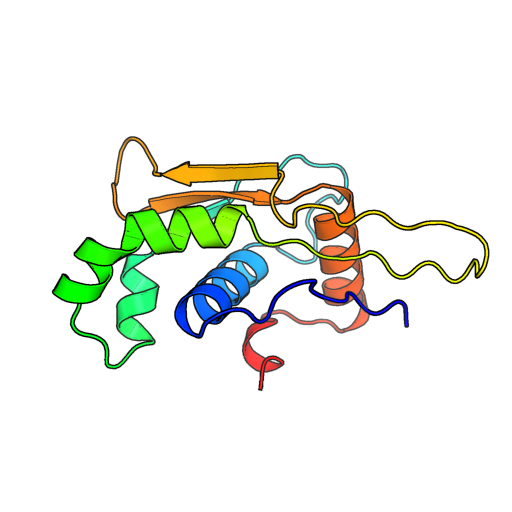? -7.825 1.248 -12.894 1.00 56.47 123 GLU A C 1
ATOM 1013 O O . GLU A 1 123 ? -7.508 1.967 -11.947 1.00 56.47 123 GLU A O 1
ATOM 1018 N N . ASP A 1 124 ? -8.321 0.017 -12.704 1.00 50.69 124 ASP A N 1
ATOM 1019 C CA . ASP A 1 124 ? -8.602 -0.562 -11.387 1.00 50.69 124 ASP A CA 1
ATOM 1020 C C . ASP A 1 124 ? -8.148 -2.038 -11.294 1.00 50.69 124 ASP A C 1
ATOM 1022 O O . ASP A 1 124 ? -8.810 -2.932 -11.833 1.00 50.69 124 ASP A O 1
ATOM 1026 N N . PRO A 1 125 ? -7.027 -2.340 -10.604 1.00 42.81 125 PRO A N 1
ATOM 1027 C CA . PRO A 1 125 ? -6.524 -3.707 -10.474 1.00 42.81 125 PRO A CA 1
ATOM 1028 C C . PRO A 1 125 ? -7.395 -4.590 -9.575 1.00 42.81 125 PRO A C 1
ATOM 1030 O O . PRO A 1 125 ? -7.184 -5.801 -9.536 1.00 42.81 125 PRO A O 1
ATOM 1033 N N . THR A 1 126 ? -8.382 -4.035 -8.863 1.00 46.62 126 THR A N 1
ATOM 1034 C CA . THR A 1 126 ? -9.298 -4.839 -8.041 1.00 46.62 126 THR A CA 1
ATOM 1035 C C . THR A 1 126 ? -10.258 -5.683 -8.882 1.00 46.62 126 THR A C 1
ATOM 1037 O O . THR A 1 126 ? -10.705 -6.723 -8.407 1.00 46.62 126 THR A O 1
ATOM 1040 N N . GLN A 1 127 ? -10.503 -5.323 -10.151 1.00 38.22 127 GLN A N 1
ATOM 1041 C CA . GLN A 1 127 ? -11.339 -6.119 -11.063 1.00 38.22 127 GLN A CA 1
ATOM 1042 C C . GLN A 1 127 ? -10.651 -7.386 -11.591 1.00 38.22 127 GLN A C 1
ATOM 1044 O O . GLN A 1 127 ? -11.314 -8.262 -12.141 1.00 38.22 127 GLN A O 1
ATOM 1049 N N . THR A 1 128 ? -9.329 -7.496 -11.436 1.00 39.88 128 THR A N 1
ATOM 1050 C CA . THR A 1 128 ? -8.535 -8.647 -11.903 1.00 39.88 128 THR A CA 1
ATOM 1051 C C . THR A 1 128 ? -8.173 -9.617 -10.779 1.00 39.88 128 THR A C 1
ATOM 1053 O O . THR A 1 128 ? -7.630 -10.684 -11.048 1.00 39.88 128 THR A O 1
ATOM 1056 N N . ILE A 1 129 ? -8.464 -9.263 -9.523 1.00 37.72 129 ILE A N 1
ATOM 1057 C CA . ILE A 1 129 ? -8.245 -10.122 -8.354 1.00 37.72 129 ILE A CA 1
ATOM 1058 C C . ILE A 1 129 ? -9.554 -10.880 -8.076 1.00 37.72 129 ILE A C 1
ATOM 1060 O O . ILE A 1 129 ? -10.250 -10.626 -7.095 1.00 37.72 129 ILE A O 1
ATOM 1064 N N . MET A 1 130 ? -9.901 -11.793 -8.985 1.00 37.00 130 MET A N 1
ATOM 1065 C CA . MET A 1 130 ? -10.754 -12.958 -8.724 1.00 37.00 130 MET A CA 1
ATOM 1066 C C . MET A 1 130 ? -10.116 -14.187 -9.358 1.00 37.00 130 MET A C 1
ATOM 1068 O O . MET A 1 130 ? -9.722 -14.092 -10.541 1.00 37.00 130 MET A O 1
#

InterPro domains:
  IPR000525 Initiator Rep protein, WH1 domain [PF01051] (10-120)
  IPR036388 Winged helix-like DNA-binding domain superfamily [G3DSA:1.10.10.10] (4-122)
  IPR036390 Winged helix DNA-binding domain superfamily [SSF46785] (10-120)

Foldseek 3Di:
DFDKAWPDDQDPLLVVVVLQVLLQQDLPDDLPDFDKDKDQSCVSVVVDPDDPVVCVVCVVVSQVVSQATWIWGDDPDPPDDTDIDTQWPDWAQDPVDNRMIMTTGDSVNSSVSSVVCVVVVDSGCVVVPD

Sequence (130 aa):
MENLQFEQVLDPLQQKLYGMALSCIDKDEDPEAQVEYSIDIRRIAEFSEVNAGAVEQNMEKVVKAFGNIKFRPVMDDKDKITFPVYVFQEVAFSKIDPYLITVRFNYAFRKQVLKMKKEYDIEDPTQTIM

Radius of gyration: 15.21 Å; Cα contacts (8 Å, |Δi|>4): 165; chains: 1; bounding box: 42×32×38 Å

Nearest PDB structures (foldseek):
  7soz-assembly1_C  TM=7.820E-01  e=9.459E-04  Escherichia coli
  1hkq-assembly1_B  TM=7.051E-01  e=1.148E-03  Pseudomonas savastanoi
  6h24-assembly1_B  TM=6.107E-01  e=1.225E-03  Sphinx1.76-related DNA
  6h24-assembly1_A  TM=6.389E-01  e=6.175E-03  Sphinx1.76-related DNA
  7r81-assembly1_K1  TM=3.095E-01  e=3.879E-01  Neurospora crassa